Protein AF-A0AAX2RZI4-F1 (afdb_monomer_lite)

Foldseek 3Di:
DDPPPPPPDDFLLNVDDPVLVVVLVVCLVVVPDDLVRSLVVSQVVCVVVVHDNVSRDDSVSSVVVSVVVVD

Structure (mmCIF, N/CA/C/O backbone):
data_AF-A0AAX2RZI4-F1
#
_entry.id   AF-A0AAX2RZI4-F1
#
loop_
_atom_site.group_PDB
_atom_site.id
_atom_site.type_symbol
_atom_site.label_atom_id
_atom_site.label_alt_id
_atom_site.label_comp_id
_atom_site.label_asym_id
_atom_site.label_entity_id
_atom_site.label_seq_id
_atom_site.pdbx_PDB_ins_code
_atom_site.Cartn_x
_atom_site.Cartn_y
_atom_site.Cartn_z
_atom_site.occupancy
_atom_site.B_iso_or_equiv
_atom_site.auth_seq_id
_atom_site.auth_comp_id
_atom_site.auth_asym_id
_atom_site.auth_atom_id
_atom_site.pdbx_PDB_model_num
ATOM 1 N N . MET A 1 1 ? 6.055 22.707 3.512 1.00 40.28 1 MET A N 1
ATOM 2 C CA . MET A 1 1 ? 6.573 21.453 2.920 1.00 40.28 1 MET A CA 1
ATOM 3 C C . MET A 1 1 ? 6.528 21.607 1.410 1.00 40.28 1 MET A C 1
ATOM 5 O O . MET A 1 1 ? 5.442 21.638 0.854 1.00 40.28 1 MET A O 1
ATOM 9 N N . SER A 1 2 ? 7.674 21.830 0.767 1.00 38.50 2 SER A N 1
ATOM 10 C CA . SER A 1 2 ? 7.748 22.161 -0.660 1.00 38.50 2 SER A CA 1
ATOM 11 C C . SER A 1 2 ? 7.276 20.991 -1.525 1.00 38.50 2 SER A C 1
ATOM 13 O O . SER A 1 2 ? 7.936 19.952 -1.589 1.00 38.50 2 SER A O 1
ATOM 15 N N . GLU A 1 3 ? 6.140 21.156 -2.200 1.00 45.28 3 GLU A N 1
ATOM 16 C CA . GLU A 1 3 ? 5.646 20.217 -3.203 1.00 45.28 3 GLU A CA 1
ATOM 17 C C . GLU A 1 3 ? 6.558 20.272 -4.436 1.00 45.28 3 GLU A C 1
ATOM 19 O O . GLU A 1 3 ? 6.314 21.001 -5.396 1.00 45.28 3 GLU A O 1
ATOM 24 N N . LYS A 1 4 ? 7.654 19.502 -4.422 1.00 48.53 4 LYS A N 1
ATOM 25 C CA . LYS A 1 4 ? 8.391 19.203 -5.653 1.00 48.53 4 LYS A CA 1
ATOM 26 C C . LYS A 1 4 ? 7.440 18.447 -6.578 1.00 48.53 4 LYS A C 1
ATOM 28 O O . LYS A 1 4 ? 7.125 17.277 -6.347 1.00 48.53 4 LYS A O 1
ATOM 33 N N . ALA A 1 5 ? 6.965 19.143 -7.604 1.00 46.72 5 ALA A N 1
ATOM 34 C CA . ALA A 1 5 ? 6.089 18.620 -8.635 1.00 46.72 5 ALA A CA 1
ATOM 35 C C . ALA A 1 5 ? 6.759 17.445 -9.369 1.00 46.72 5 ALA A C 1
ATOM 37 O O . ALA A 1 5 ? 7.446 17.616 -10.367 1.00 46.72 5 ALA A O 1
ATOM 38 N N . THR A 1 6 ? 6.495 16.225 -8.906 1.00 56.69 6 THR A N 1
ATOM 39 C CA . THR A 1 6 ? 6.635 14.980 -9.682 1.00 56.69 6 THR A CA 1
ATOM 40 C C . THR A 1 6 ? 5.425 14.823 -10.609 1.00 56.69 6 THR A C 1
ATOM 42 O O . THR A 1 6 ? 4.817 13.758 -10.697 1.00 56.69 6 THR A O 1
ATOM 45 N N . ARG A 1 7 ? 5.013 15.920 -11.265 1.00 54.28 7 ARG A N 1
ATOM 46 C CA . ARG A 1 7 ? 3.873 15.935 -12.188 1.00 54.28 7 ARG A CA 1
ATOM 47 C C . ARG A 1 7 ? 4.201 14.996 -13.351 1.00 54.28 7 ARG A C 1
ATOM 49 O O . ARG A 1 7 ? 5.067 15.304 -14.159 1.00 54.28 7 ARG A O 1
ATOM 56 N N . GLY A 1 8 ? 3.542 13.836 -13.378 1.00 63.25 8 GLY A N 1
ATOM 57 C CA . GLY A 1 8 ? 3.619 12.854 -14.465 1.00 63.25 8 GLY A C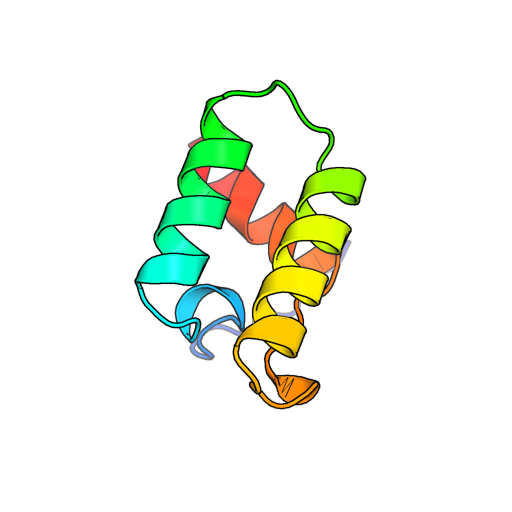A 1
ATOM 58 C C . GLY A 1 8 ? 4.070 11.445 -14.067 1.00 63.25 8 GLY A C 1
ATOM 59 O O . GLY A 1 8 ? 3.805 10.511 -14.816 1.00 63.25 8 GLY A O 1
ATOM 60 N N . ARG A 1 9 ? 4.701 11.238 -12.899 1.00 78.19 9 ARG A N 1
ATOM 61 C CA . ARG A 1 9 ? 5.090 9.880 -12.472 1.00 78.19 9 ARG A CA 1
ATOM 62 C C . ARG A 1 9 ? 3.976 9.235 -11.649 1.00 78.19 9 ARG A C 1
ATOM 64 O O . ARG A 1 9 ? 3.596 9.777 -10.613 1.00 78.19 9 ARG A O 1
ATOM 71 N N . ALA A 1 10 ? 3.504 8.066 -12.086 1.00 82.94 10 ALA A N 1
ATOM 72 C CA . ALA A 1 10 ? 2.574 7.239 -11.318 1.00 82.94 10 ALA A CA 1
ATOM 73 C C . ALA A 1 10 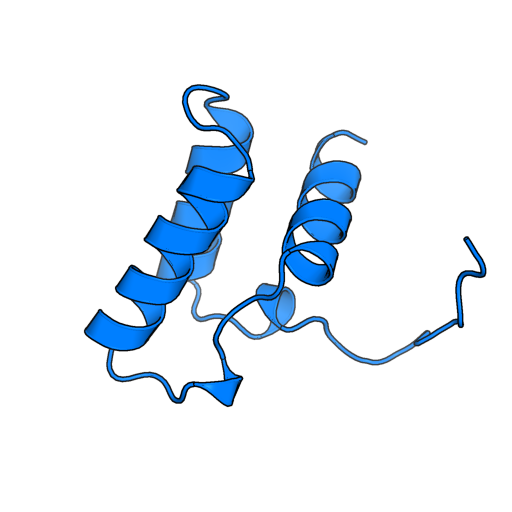? 3.136 6.961 -9.911 1.00 82.94 10 ALA A C 1
ATOM 75 O O . ALA A 1 10 ? 4.328 6.668 -9.752 1.00 82.94 10 ALA A O 1
ATOM 76 N N . SER A 1 11 ? 2.297 7.086 -8.880 1.00 90.44 11 SER A N 1
ATOM 77 C CA . SER A 1 11 ? 2.705 6.747 -7.516 1.00 90.44 11 SER A CA 1
ATOM 78 C C . SER A 1 11 ? 2.838 5.231 -7.364 1.00 90.44 11 SER A C 1
ATOM 80 O O . SER A 1 11 ? 2.246 4.473 -8.128 1.00 90.44 11 SER A O 1
ATOM 82 N N . LYS A 1 12 ? 3.580 4.765 -6.350 1.00 93.81 12 LYS A N 1
ATOM 83 C CA . LYS A 1 12 ? 3.655 3.324 -6.059 1.00 93.81 12 LYS A CA 1
ATOM 84 C C . LYS A 1 12 ? 2.269 2.715 -5.836 1.00 93.81 12 LYS A C 1
ATOM 86 O O . LYS A 1 12 ? 2.010 1.636 -6.344 1.00 93.81 12 LYS A O 1
ATOM 91 N N . VAL A 1 13 ? 1.368 3.449 -5.174 1.00 94.31 13 VAL A N 1
ATOM 92 C CA . VAL A 1 13 ? -0.028 3.028 -4.977 1.00 94.31 13 VAL A CA 1
ATOM 93 C C . VAL A 1 13 ? -0.732 2.800 -6.317 1.00 94.31 13 VAL A C 1
ATOM 95 O O . VAL A 1 13 ? -1.407 1.791 -6.486 1.00 94.31 13 VAL A O 1
ATOM 98 N N . ASP A 1 14 ? -0.517 3.678 -7.301 1.00 91.56 14 ASP A N 1
ATOM 99 C CA . ASP A 1 14 ? -1.121 3.559 -8.638 1.00 91.56 14 ASP A CA 1
ATOM 100 C C . ASP A 1 14 ? -0.569 2.359 -9.431 1.00 91.56 14 ASP A C 1
ATOM 102 O O . ASP A 1 14 ? -1.212 1.894 -10.371 1.00 91.56 14 ASP A O 1
ATOM 106 N N . LEU A 1 15 ? 0.591 1.823 -9.042 1.00 94.31 15 LEU A N 1
ATOM 107 C CA . LEU A 1 15 ? 1.250 0.682 -9.684 1.00 94.31 15 LEU A CA 1
ATOM 108 C C . LEU A 1 15 ? 0.959 -0.661 -8.997 1.00 94.31 15 LEU A C 1
ATOM 110 O O . LEU A 1 15 ? 1.334 -1.701 -9.530 1.00 94.31 15 LEU A O 1
ATOM 114 N N . LEU A 1 16 ? 0.285 -0.660 -7.843 1.00 95.94 16 LEU A N 1
ATOM 115 C CA . LEU A 1 16 ? -0.050 -1.895 -7.135 1.00 95.94 16 LEU A CA 1
ATOM 116 C C . LEU A 1 16 ? -1.038 -2.774 -7.934 1.00 95.94 16 LEU A C 1
ATOM 118 O O . LEU A 1 16 ? -1.898 -2.246 -8.654 1.00 95.94 16 LEU A O 1
ATOM 122 N N . PRO A 1 17 ? -0.976 -4.107 -7.781 1.00 96.56 17 PRO A N 1
ATOM 123 C CA . PRO A 1 17 ? -2.017 -5.013 -8.258 1.00 96.56 17 PRO A CA 1
ATOM 124 C C . PRO A 1 17 ? -3.410 -4.669 -7.706 1.00 96.56 17 PRO A C 1
ATOM 126 O O . PRO A 1 17 ? -3.547 -4.115 -6.612 1.00 96.56 17 PRO A O 1
ATOM 129 N N . GLN A 1 18 ? -4.461 -4.998 -8.467 1.00 96.06 18 GLN A N 1
ATOM 130 C CA . GLN A 1 18 ? -5.839 -4.596 -8.151 1.00 96.06 18 GLN A CA 1
ATOM 131 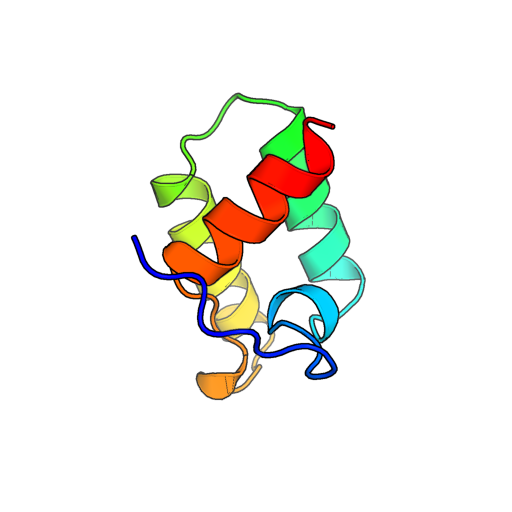C C . GLN A 1 18 ? -6.323 -5.116 -6.789 1.00 96.06 18 GLN A C 1
ATOM 133 O O . GLN A 1 18 ? -7.016 -4.390 -6.079 1.00 96.06 18 GLN A O 1
ATOM 138 N N . ASN A 1 19 ? -5.952 -6.339 -6.401 1.00 96.00 19 ASN A N 1
ATOM 139 C CA . ASN A 1 19 ? -6.306 -6.913 -5.100 1.00 96.00 19 ASN A CA 1
ATOM 140 C C . ASN A 1 19 ? -5.746 -6.068 -3.942 1.00 96.00 19 ASN A C 1
ATOM 142 O O . ASN A 1 19 ? -6.500 -5.680 -3.054 1.00 96.00 19 ASN A O 1
ATOM 146 N N . ILE A 1 20 ? -4.465 -5.690 -4.004 1.00 97.81 20 ILE A N 1
ATOM 147 C CA . ILE A 1 20 ? -3.811 -4.883 -2.962 1.00 97.81 20 ILE A CA 1
ATOM 148 C C . ILE A 1 20 ? -4.379 -3.458 -2.939 1.00 97.81 20 ILE A C 1
ATOM 150 O O . ILE A 1 20 ? -4.658 -2.921 -1.869 1.00 97.81 20 ILE A O 1
ATOM 154 N N . LYS A 1 21 ? -4.631 -2.850 -4.109 1.00 96.62 21 LYS A N 1
ATOM 155 C CA . LYS A 1 21 ? -5.303 -1.538 -4.186 1.00 96.62 21 LYS A CA 1
ATOM 156 C C . LYS A 1 21 ? -6.688 -1.558 -3.551 1.00 96.62 21 LYS A C 1
ATOM 158 O O . LYS A 1 21 ? -7.054 -0.605 -2.870 1.00 96.62 21 LYS A O 1
ATOM 163 N N . THR A 1 22 ? -7.450 -2.624 -3.791 1.00 96.75 22 THR A N 1
ATOM 164 C CA . THR A 1 22 ? -8.801 -2.780 -3.242 1.00 96.75 22 THR A CA 1
ATOM 165 C C . THR A 1 22 ? -8.737 -2.892 -1.722 1.00 96.75 22 THR A C 1
ATOM 167 O O . THR A 1 22 ? -9.434 -2.142 -1.046 1.00 96.75 22 THR A O 1
ATOM 170 N N . GLN A 1 23 ? -7.837 -3.726 -1.187 1.00 97.62 23 GLN A N 1
ATOM 171 C CA . GLN A 1 23 ? -7.609 -3.843 0.258 1.00 97.62 23 GLN A CA 1
ATOM 172 C C . GLN A 1 23 ? -7.233 -2.498 0.888 1.00 97.62 23 GLN A C 1
ATOM 174 O O . GLN A 1 23 ? -7.874 -2.057 1.840 1.00 97.62 23 GLN A O 1
ATOM 179 N N . LEU A 1 24 ? -6.258 -1.799 0.303 1.00 97.50 24 LEU A N 1
ATOM 180 C CA . LEU A 1 24 ? -5.834 -0.480 0.764 1.00 97.50 24 LEU A CA 1
ATOM 181 C C . LEU A 1 24 ? -6.999 0.524 0.794 1.00 97.50 24 LEU A C 1
ATOM 183 O O . LEU A 1 24 ? -7.170 1.251 1.774 1.00 97.50 24 LEU A O 1
ATOM 187 N N . ALA A 1 25 ? -7.804 0.575 -0.270 1.00 96.19 25 ALA A N 1
ATOM 188 C CA . ALA A 1 25 ? -8.939 1.489 -0.364 1.00 96.19 25 ALA A CA 1
ATOM 189 C C . ALA A 1 25 ? -10.036 1.173 0.667 1.00 96.19 25 ALA A C 1
ATOM 191 O O . ALA A 1 25 ? -10.610 2.104 1.233 1.00 96.19 25 ALA A O 1
ATOM 192 N N . MET A 1 26 ? -10.305 -0.111 0.935 1.00 96.88 26 MET A N 1
ATOM 193 C CA . MET A 1 26 ? -11.247 -0.530 1.980 1.00 96.88 26 MET A CA 1
ATOM 194 C C . MET A 1 26 ? -10.763 -0.086 3.361 1.00 96.88 26 MET A C 1
ATOM 196 O O . MET A 1 26 ? -11.466 0.664 4.033 1.00 96.88 26 MET A O 1
ATOM 200 N N . MET A 1 27 ? -9.520 -0.414 3.733 1.00 97.12 27 MET A N 1
ATOM 201 C CA . MET A 1 27 ? -8.969 -0.040 5.042 1.00 97.12 27 MET A CA 1
ATOM 202 C C . MET A 1 27 ? -8.967 1.481 5.272 1.00 97.12 27 MET A C 1
ATOM 204 O O . MET A 1 27 ? -9.289 1.954 6.362 1.00 97.12 27 MET A O 1
ATOM 208 N N . LEU A 1 28 ? -8.650 2.268 4.235 1.00 95.94 28 LEU A N 1
ATOM 209 C CA . LEU A 1 28 ? -8.693 3.734 4.300 1.00 95.94 28 LEU A CA 1
ATOM 210 C C . LEU A 1 28 ? -10.114 4.297 4.459 1.00 95.94 28 LEU A C 1
ATOM 212 O O . LEU A 1 28 ? -10.273 5.394 5.011 1.00 95.94 28 LEU A O 1
ATOM 216 N N . ARG A 1 29 ? -11.131 3.583 3.962 1.00 94.81 29 ARG A N 1
ATOM 217 C CA . ARG A 1 29 ? -12.544 3.974 4.037 1.00 94.81 29 ARG A CA 1
ATOM 218 C C . ARG A 1 29 ? -13.198 3.551 5.347 1.00 94.81 29 ARG A C 1
ATOM 220 O O . ARG A 1 29 ? -13.999 4.319 5.870 1.00 94.81 29 ARG A O 1
ATOM 227 N N . ASP A 1 30 ? -12.840 2.387 5.876 1.00 93.81 30 ASP A N 1
ATOM 228 C CA . ASP A 1 30 ? -13.431 1.831 7.098 1.00 93.81 30 ASP A CA 1
ATOM 229 C C . ASP A 1 30 ? -13.030 2.619 8.354 1.00 93.81 30 ASP A C 1
ATOM 231 O O . ASP A 1 30 ? -13.715 2.561 9.378 1.00 93.81 30 ASP A O 1
ATOM 235 N N . LYS A 1 31 ? -11.925 3.381 8.277 1.00 90.00 31 LYS A N 1
ATOM 236 C CA . LYS A 1 31 ? -11.394 4.246 9.350 1.00 90.00 31 LYS A CA 1
ATOM 237 C C . LYS A 1 31 ? -11.150 3.514 10.683 1.00 90.00 31 LYS A C 1
ATOM 239 O O . LYS A 1 31 ? -11.004 4.169 11.709 1.00 90.00 31 LYS A O 1
ATOM 244 N N . GLN A 1 32 ? -11.081 2.180 10.668 1.00 95.62 32 GLN A N 1
ATOM 245 C CA . GLN A 1 32 ? -10.787 1.356 11.848 1.00 95.62 32 GLN A CA 1
ATOM 246 C C . GLN A 1 32 ? -9.289 1.289 12.162 1.00 95.62 32 GLN A C 1
ATOM 248 O O . GLN A 1 32 ? -8.915 1.016 13.296 1.00 95.62 32 GLN A O 1
ATOM 253 N N . PHE A 1 33 ? -8.441 1.558 11.167 1.00 96.19 33 PHE A N 1
ATOM 254 C CA . PHE A 1 33 ? -6.988 1.475 11.275 1.00 96.19 33 PHE A CA 1
ATOM 255 C C . PHE A 1 33 ? -6.348 2.850 11.100 1.00 96.19 33 PHE A C 1
ATOM 257 O O . PHE A 1 33 ? -6.771 3.660 10.265 1.00 96.19 33 PHE A O 1
ATOM 264 N N . SER A 1 34 ? 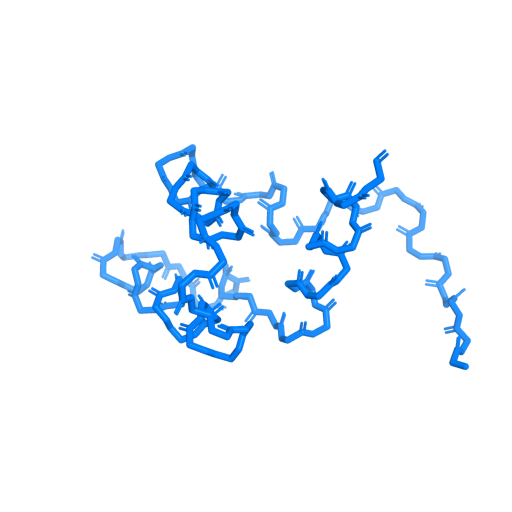-5.281 3.106 11.850 1.00 96.44 34 SER A N 1
ATOM 265 C CA . SER A 1 34 ? -4.409 4.249 11.608 1.00 96.44 34 SER A CA 1
ATOM 266 C C . SER A 1 34 ? -3.642 4.081 10.293 1.00 96.44 34 SER A C 1
ATOM 268 O O . SER A 1 34 ? -3.384 2.978 9.818 1.00 96.44 34 SER A O 1
ATOM 270 N N . GLN A 1 35 ? -3.190 5.190 9.702 1.00 96.19 35 GLN A N 1
ATOM 271 C CA . GLN A 1 35 ? -2.370 5.135 8.483 1.00 96.19 35 GLN A CA 1
ATOM 272 C C . GLN A 1 35 ? -1.043 4.380 8.682 1.00 96.19 35 GLN A C 1
ATOM 274 O O . GLN A 1 35 ? -0.470 3.91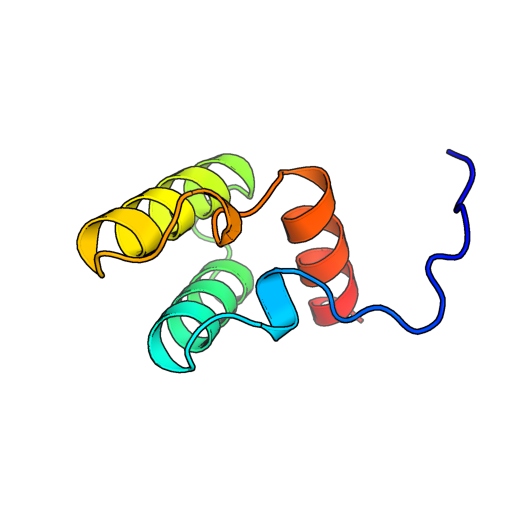1 7.704 1.00 96.19 35 GLN A O 1
ATOM 279 N N . ALA A 1 36 ? -0.533 4.286 9.915 1.00 97.75 36 ALA A N 1
ATOM 280 C CA . ALA A 1 36 ? 0.671 3.514 10.214 1.00 97.75 36 ALA A CA 1
ATOM 281 C C . ALA A 1 36 ? 0.390 2.006 10.160 1.00 97.75 36 ALA A C 1
ATOM 283 O O . ALA A 1 36 ? 1.134 1.290 9.499 1.00 97.75 36 ALA A O 1
ATOM 284 N N . GLU A 1 37 ? -0.717 1.562 10.758 1.00 98.31 37 GLU A N 1
ATOM 285 C CA . GLU A 1 37 ? -1.163 0.162 10.701 1.00 98.31 37 GLU A CA 1
ATOM 286 C C . GLU A 1 37 ? -1.498 -0.250 9.263 1.00 98.31 37 GLU A C 1
ATOM 288 O O . GLU A 1 37 ? -1.053 -1.289 8.796 1.00 98.31 37 GLU A O 1
ATOM 293 N N . ILE A 1 38 ? -2.187 0.613 8.506 1.00 98.19 38 ILE A N 1
ATOM 294 C CA . ILE A 1 38 ? -2.468 0.363 7.082 1.00 98.19 38 ILE A CA 1
ATOM 295 C C . ILE A 1 38 ? -1.169 0.237 6.274 1.00 98.19 38 ILE A C 1
ATOM 297 O O . ILE A 1 38 ? -1.097 -0.554 5.337 1.00 98.19 38 ILE A O 1
ATOM 301 N N . LEU A 1 39 ? -0.141 1.030 6.592 1.00 98.44 39 LEU A N 1
ATOM 302 C CA . LEU A 1 39 ? 1.141 0.958 5.892 1.00 98.44 39 LEU A CA 1
ATOM 303 C C . LEU A 1 39 ? 1.838 -0.385 6.119 1.00 98.44 39 LEU A C 1
ATOM 305 O O . LEU A 1 39 ? 2.396 -0.931 5.170 1.00 98.44 39 LEU A O 1
ATOM 309 N N . GLU A 1 40 ? 1.846 -0.855 7.363 1.00 98.44 40 GLU A N 1
ATOM 310 C CA . GLU A 1 40 ? 2.438 -2.134 7.752 1.00 98.44 40 GLU A CA 1
ATOM 311 C C . GLU A 1 40 ? 1.700 -3.288 7.073 1.00 98.44 40 GLU A C 1
ATOM 313 O O . GLU A 1 40 ? 2.301 -3.975 6.250 1.00 98.44 40 GLU A O 1
ATOM 318 N N . GLU A 1 41 ? 0.380 -3.366 7.263 1.00 98.31 41 GLU A N 1
ATOM 319 C CA . GLU A 1 41 ? -0.480 -4.406 6.684 1.00 98.31 41 GLU A CA 1
ATOM 320 C C . GLU A 1 41 ? -0.330 -4.505 5.159 1.00 98.31 41 GLU A C 1
ATOM 322 O O . GLU A 1 41 ? -0.171 -5.584 4.592 1.00 98.31 41 GLU A O 1
ATOM 327 N N . ILE A 1 42 ? -0.343 -3.367 4.455 1.00 98.31 42 ILE A N 1
ATOM 328 C CA . ILE A 1 42 ? -0.230 -3.370 2.992 1.00 98.31 42 ILE A CA 1
ATOM 329 C C . ILE A 1 42 ? 1.176 -3.757 2.533 1.00 98.31 42 ILE A C 1
ATOM 331 O O . ILE A 1 42 ? 1.311 -4.408 1.498 1.00 98.31 42 ILE A O 1
ATOM 335 N N . ASN A 1 43 ? 2.224 -3.373 3.261 1.00 98.44 43 ASN A N 1
ATOM 336 C CA . ASN A 1 43 ? 3.583 -3.780 2.913 1.00 98.44 43 ASN A CA 1
ATOM 337 C C . ASN A 1 43 ? 3.822 -5.268 3.187 1.00 98.44 43 ASN A C 1
ATOM 339 O O . ASN A 1 43 ? 4.511 -5.910 2.394 1.00 98.44 43 ASN A O 1
ATOM 343 N N . ASP A 1 44 ? 3.222 -5.820 4.236 1.00 98.44 44 ASP A N 1
ATOM 344 C CA . ASP A 1 44 ? 3.276 -7.255 4.509 1.00 98.44 44 ASP A CA 1
ATOM 345 C C . ASP A 1 44 ? 2.497 -8.038 3.452 1.00 98.44 44 ASP A C 1
ATOM 347 O O . ASP A 1 44 ? 3.061 -8.934 2.830 1.00 98.44 44 ASP A O 1
ATOM 351 N N . LEU A 1 45 ? 1.296 -7.586 3.074 1.00 98.06 45 LEU A N 1
ATOM 352 C CA . LEU A 1 45 ? 0.550 -8.178 1.960 1.00 98.06 45 LEU A CA 1
ATOM 353 C C . LEU A 1 45 ? 1.329 -8.138 0.630 1.00 98.06 45 LEU A C 1
ATOM 355 O O . LEU A 1 45 ? 1.260 -9.077 -0.165 1.00 98.06 45 LEU A O 1
ATOM 359 N N . ILE A 1 46 ? 2.073 -7.058 0.358 1.00 97.94 46 ILE A N 1
ATOM 360 C CA . ILE A 1 46 ? 2.948 -6.950 -0.823 1.00 97.94 46 ILE A CA 1
ATOM 361 C C . ILE A 1 46 ? 4.029 -8.040 -0.789 1.00 97.94 46 ILE A C 1
ATOM 363 O O . ILE A 1 46 ? 4.247 -8.704 -1.808 1.00 97.94 46 ILE A O 1
ATOM 367 N N . ARG A 1 47 ? 4.678 -8.243 0.362 1.00 97.62 47 ARG A N 1
ATOM 368 C CA . ARG A 1 47 ? 5.712 -9.274 0.548 1.00 97.62 47 ARG A CA 1
ATOM 369 C C . ARG A 1 47 ? 5.136 -10.682 0.446 1.00 97.62 47 ARG A C 1
ATOM 371 O O . ARG A 1 47 ? 5.714 -11.507 -0.257 1.00 97.62 47 ARG A O 1
ATOM 378 N N . ASP A 1 48 ? 3.979 -10.926 1.050 1.00 97.44 48 ASP A N 1
ATOM 379 C CA . ASP A 1 48 ? 3.282 -12.215 1.016 1.00 97.44 48 ASP A CA 1
ATOM 380 C C . ASP A 1 48 ? 2.837 -12.591 -0.403 1.00 97.44 48 ASP A C 1
ATOM 382 O O . ASP A 1 48 ? 2.859 -13.759 -0.790 1.00 97.44 48 ASP A O 1
ATOM 386 N N . CYS A 1 49 ? 2.510 -11.593 -1.230 1.00 96.25 49 CYS A N 1
ATOM 387 C CA . CYS A 1 49 ? 2.246 -11.782 -2.657 1.00 96.25 49 CYS A CA 1
ATOM 388 C C . CYS A 1 49 ? 3.521 -12.024 -3.495 1.00 96.25 49 CYS A C 1
ATOM 390 O O . CYS A 1 49 ? 3.424 -12.163 -4.717 1.00 96.25 49 CYS A O 1
ATOM 392 N N . GLY A 1 50 ? 4.711 -12.031 -2.885 1.00 96.88 50 GLY A N 1
ATOM 393 C CA . GLY A 1 50 ? 5.994 -12.212 -3.569 1.00 96.88 50 GLY A CA 1
ATOM 394 C C . GLY A 1 50 ? 6.416 -11.020 -4.433 1.00 96.88 50 GLY A C 1
ATOM 395 O O . GLY A 1 50 ? 7.237 -11.174 -5.341 1.00 96.88 50 GLY A O 1
ATOM 396 N N . LEU A 1 51 ? 5.847 -9.833 -4.200 1.00 96.56 51 LEU A N 1
ATOM 397 C CA . LEU A 1 51 ? 6.229 -8.629 -4.933 1.00 96.56 51 LEU A CA 1
ATOM 398 C C . LEU A 1 51 ? 7.581 -8.095 -4.435 1.00 96.56 51 LEU A C 1
ATOM 400 O O . LEU A 1 51 ? 7.939 -8.266 -3.270 1.00 96.56 51 LEU A O 1
ATOM 404 N N . PRO A 1 52 ? 8.344 -7.402 -5.296 1.00 96.38 52 PRO A N 1
ATOM 405 C CA . PRO A 1 52 ? 9.620 -6.828 -4.890 1.00 96.38 52 PRO A CA 1
ATOM 406 C C . PRO A 1 52 ? 9.434 -5.704 -3.860 1.00 96.38 52 PRO A C 1
ATOM 408 O O . PRO A 1 52 ? 8.476 -4.940 -3.935 1.00 96.38 52 PRO A O 1
ATOM 411 N N . GLU A 1 53 ? 10.430 -5.489 -2.993 1.00 9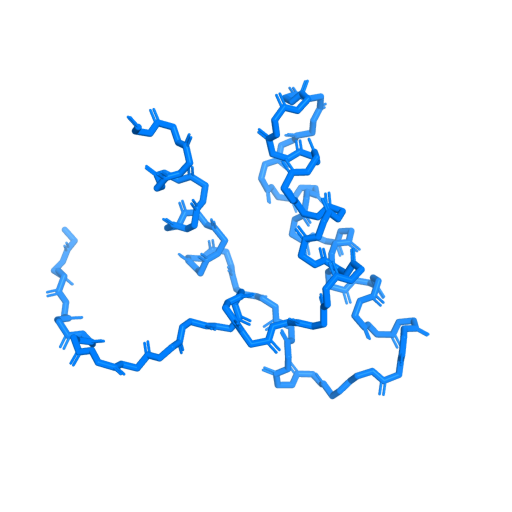4.94 53 GLU A N 1
ATOM 412 C CA . GLU A 1 53 ? 10.469 -4.371 -2.021 1.00 94.94 53 GLU A CA 1
ATOM 413 C C . GLU A 1 53 ? 10.314 -2.982 -2.673 1.00 94.94 53 GLU A C 1
ATOM 415 O O . GLU A 1 53 ? 9.900 -1.998 -2.058 1.00 94.94 53 GLU A O 1
ATOM 420 N N . THR A 1 54 ? 10.603 -2.868 -3.971 1.00 94.94 54 THR A N 1
ATOM 421 C CA . THR A 1 54 ? 10.350 -1.639 -4.730 1.00 94.94 54 THR A CA 1
ATOM 422 C C . THR A 1 54 ? 8.858 -1.308 -4.845 1.00 94.94 54 THR A C 1
ATOM 424 O O . THR A 1 54 ? 8.534 -0.124 -4.985 1.00 94.94 54 THR A O 1
ATOM 427 N N . ALA A 1 55 ? 7.962 -2.291 -4.714 1.00 96.25 55 ALA A N 1
ATOM 428 C CA . ALA A 1 55 ? 6.512 -2.112 -4.654 1.00 96.25 55 ALA A CA 1
ATOM 429 C C . ALA A 1 55 ? 6.027 -1.602 -3.285 1.00 96.25 55 ALA A C 1
ATOM 431 O O . ALA A 1 55 ? 5.011 -0.905 -3.243 1.00 96.25 55 ALA A O 1
ATOM 432 N N . CYS A 1 56 ? 6.777 -1.852 -2.202 1.00 97.62 56 CYS A N 1
ATOM 433 C CA . CYS A 1 56 ? 6.421 -1.408 -0.854 1.00 97.62 56 CYS A CA 1
ATOM 434 C C . CYS A 1 56 ? 6.195 0.107 -0.803 1.00 97.62 56 CYS A C 1
ATOM 436 O O . CYS A 1 56 ? 6.955 0.922 -1.357 1.00 97.62 56 CYS A O 1
ATOM 438 N N . LEU A 1 57 ? 5.118 0.490 -0.133 1.00 97.56 57 LEU A N 1
ATOM 439 C CA . LEU A 1 57 ? 4.699 1.864 0.036 1.00 97.56 57 LEU A CA 1
ATOM 440 C C . LEU A 1 57 ? 5.575 2.577 1.066 1.00 97.56 57 LEU A C 1
ATOM 442 O O . LEU A 1 57 ? 6.148 1.985 1.977 1.00 97.56 57 LEU A O 1
ATOM 446 N N . SER A 1 58 ? 5.644 3.898 0.927 1.00 96.69 58 SER A N 1
ATOM 447 C CA . SER A 1 58 ? 6.192 4.775 1.957 1.00 96.69 58 SER A CA 1
ATOM 448 C C . SER A 1 58 ? 5.066 5.522 2.657 1.00 96.69 58 SER A C 1
ATOM 450 O O . SER A 1 58 ? 4.039 5.813 2.038 1.00 96.69 58 SER A O 1
ATOM 452 N N . LYS A 1 59 ? 5.299 5.935 3.907 1.00 96.62 59 LYS A N 1
ATOM 453 C CA . LYS A 1 59 ? 4.367 6.768 4.683 1.00 96.62 59 LYS A CA 1
ATOM 454 C C . LYS A 1 59 ? 3.880 7.987 3.892 1.00 96.62 59 LYS A C 1
ATOM 456 O O . LYS A 1 59 ? 2.686 8.200 3.735 1.00 96.62 59 LYS A O 1
ATOM 461 N N . THR A 1 60 ? 4.794 8.754 3.294 1.00 95.38 60 THR A N 1
ATOM 462 C CA . THR A 1 60 ? 4.433 9.929 2.478 1.00 95.38 60 THR A CA 1
ATOM 463 C C . THR A 1 60 ? 3.648 9.557 1.215 1.00 95.38 60 THR A C 1
ATOM 465 O O . THR A 1 60 ? 2.808 10.328 0.751 1.00 95.38 60 THR A O 1
ATOM 468 N N . GLY A 1 61 ? 3.922 8.395 0.613 1.00 94.00 61 GLY A N 1
ATOM 469 C CA . GLY A 1 61 ? 3.160 7.888 -0.529 1.00 94.00 61 GLY A CA 1
ATOM 470 C C . GLY A 1 61 ? 1.718 7.558 -0.151 1.00 94.00 61 GLY A C 1
ATOM 471 O O . GLY A 1 61 ? 0.798 8.045 -0.809 1.00 94.00 61 GLY A O 1
ATOM 472 N N . LEU A 1 62 ? 1.547 6.806 0.937 1.00 96.38 62 LEU A N 1
ATOM 473 C CA . LEU A 1 62 ? 0.251 6.420 1.483 1.00 96.38 62 LEU A CA 1
ATOM 474 C C . LEU A 1 62 ? -0.574 7.641 1.903 1.00 96.38 62 LEU A C 1
ATOM 476 O O . LEU A 1 62 ? -1.705 7.792 1.454 1.00 96.38 62 LEU A O 1
ATOM 480 N N . ASN A 1 63 ? 0.006 8.562 2.676 1.00 95.50 63 ASN A N 1
ATOM 481 C CA . ASN A 1 63 ? -0.714 9.731 3.185 1.00 95.50 63 ASN A CA 1
ATOM 482 C C . ASN A 1 63 ? -1.225 10.628 2.050 1.00 95.50 63 ASN A C 1
ATOM 484 O O . ASN A 1 63 ? -2.358 11.096 2.092 1.00 95.50 63 ASN A O 1
ATOM 488 N N . ARG A 1 64 ? -0.427 10.820 0.988 1.00 93.62 64 ARG A N 1
ATOM 489 C CA . ARG A 1 64 ? -0.880 11.556 -0.204 1.00 93.62 64 ARG A CA 1
ATOM 490 C C . ARG A 1 64 ? -2.034 10.858 -0.915 1.00 93.62 64 ARG A C 1
ATOM 492 O O . ARG A 1 64 ? -2.895 11.534 -1.465 1.00 93.62 64 ARG A O 1
ATOM 499 N N . TYR A 1 65 ? -2.035 9.528 -0.957 1.00 94.62 65 TYR A N 1
ATOM 500 C CA . TYR A 1 65 ? -3.145 8.776 -1.533 1.00 94.62 65 TYR A CA 1
ATOM 501 C C . TYR A 1 65 ? -4.405 8.908 -0.668 1.00 94.62 65 TYR A C 1
ATOM 503 O O . TYR A 1 65 ? -5.450 9.275 -1.196 1.00 94.62 65 TYR A O 1
ATOM 511 N N . ALA A 1 66 ? -4.284 8.741 0.651 1.00 94.25 66 ALA A N 1
ATOM 512 C CA . ALA A 1 66 ? -5.387 8.902 1.596 1.00 94.25 66 ALA A CA 1
ATOM 513 C C . ALA A 1 66 ? -6.037 10.294 1.505 1.00 94.25 66 ALA A C 1
ATOM 515 O O . ALA A 1 66 ? -7.243 10.392 1.303 1.00 94.25 66 ALA A O 1
ATOM 516 N N . SER A 1 67 ? -5.243 11.372 1.514 1.00 92.62 67 SER A N 1
ATOM 517 C CA . SER A 1 67 ? -5.763 12.742 1.373 1.00 92.62 67 SER A CA 1
ATOM 518 C C . SER A 1 67 ? -6.392 13.039 0.005 1.00 92.62 67 SER A C 1
ATOM 520 O O . SER A 1 67 ? -7.083 14.045 -0.133 1.00 92.62 67 SER A O 1
ATOM 522 N N . ARG A 1 68 ? -6.143 12.220 -1.030 1.00 90.12 68 ARG A N 1
ATOM 523 C CA . ARG A 1 68 ? -6.870 12.309 -2.309 1.00 90.12 68 ARG A CA 1
ATOM 524 C C . ARG A 1 68 ? -8.234 11.623 -2.249 1.00 90.12 68 ARG A C 1
ATOM 526 O O . ARG A 1 68 ? -9.108 12.044 -2.987 1.00 90.12 68 ARG A O 1
ATOM 533 N N . MET A 1 69 ? -8.404 10.598 -1.412 1.00 88.06 69 MET A N 1
ATOM 534 C CA . MET A 1 69 ? -9.679 9.886 -1.246 1.00 88.06 69 MET A CA 1
ATOM 535 C C . MET A 1 69 ? -10.672 10.615 -0.337 1.00 88.06 69 MET A C 1
ATOM 537 O O . MET A 1 69 ? -11.861 10.326 -0.375 1.00 88.06 69 MET A O 1
ATOM 541 N N . GLU A 1 70 ? -10.182 11.525 0.502 1.00 82.00 70 GLU A N 1
ATOM 542 C CA . GLU A 1 70 ? -11.006 12.359 1.387 1.00 82.00 70 GLU A CA 1
ATOM 543 C C . GLU A 1 70 ? -11.560 13.617 0.692 1.00 82.00 70 GLU A C 1
ATOM 545 O O . GLU A 1 70 ? -12.301 14.372 1.316 1.00 82.00 70 GLU A O 1
ATOM 550 N N . LYS A 1 71 ? -11.187 13.853 -0.573 1.00 71.38 71 LYS A N 1
ATOM 551 C CA . LYS A 1 71 ? -11.690 14.946 -1.418 1.00 71.38 71 LYS A CA 1
ATOM 552 C C . LYS A 1 71 ? -12.829 14.463 -2.300 1.00 71.38 71 LYS A C 1
ATOM 554 O O . LYS A 1 71 ? -13.765 15.267 -2.487 1.00 71.38 71 LYS A O 1
#

pLDDT: mean 89.63, std 15.35, range [38.5, 98.44]

Radius of gyration: 12.11 Å; chains: 1; bounding box: 24×34×26 Å

Secondary structure (DSSP, 8-state):
------TTPPPHHHHS-HHHHHHHHHHHHH--S-HHHHHHHHHHHHHHTT--TTT---HHHHHHHHHHHT-

Organism: Histophilus somni (NCBI:txid731)

InterPro domains:
  IPR021874 Bacteriophage Mu, Gp27 [PF11985] (13-71)

Sequence (71 aa):
MSEKATRGRASKVDLLPQNIKTQLAMMLRDKQFSQAEILEEINDLIRDCGLPETACLSKTGLNRYASRMEK